Protein AF-A6BJT2-F1 (afdb_monomer)

Solvent-accessible surface area (backbone atoms only — not comparable to full-atom values): 5667 Å² total; per-residue (Å²): 131,84,59,72,67,57,59,52,55,53,55,56,58,65,67,43,42,22,32,43,31,40,40,41,34,40,33,62,33,74,81,40,50,62,62,48,50,52,59,51,55,78,48,42,92,31,48,79,45,75,48,79,46,77,41,69,96,75,62,30,37,40,37,38,36,36,33,48,37,37,60,68,58,53,52,50,52,51,53,57,49,44,65,38,69,51,32,47,61,50,77,48,72,50,92,57,73,45,62,71,88,120

Radius of gyration: 16.98 Å; Cα contacts (8 Å, |Δi|>4): 160; chains: 1; bounding box: 46×22×50 Å

Foldseek 3Di:
DPDPVVVVVVVVLVQWWKWKKKKKKKAQDPVCVVVLVVLCVVQVVFWPDKDWDCPVVNSMIIIMTTGIGRPVSVVVSQVVQCPDPRMHIDMDIDPDIHRPPD

Mean predicted aligned error: 7.54 Å

InterPro domains:
  IPR023860 [FeFe]-hydrogenase system regulator TM1266 [PF21699] (19-91)
  IPR023860 [FeFe]-hydrogenase system regulator TM1266 [TIGR03959] (19-94)
  IPR027271 Acetolactate synthase/Transcription factor NikR, C-terminal [G3DSA:3.30.70.1150] (14-96)
  IPR045865 ACT-like domain [SSF55021] (18-94)

pLDDT: mean 87.77, std 16.97, range [46.12, 98.5]

Sequence (102 aa):
MEDKADIKHEKVRKSMDTRVAVISIIVENPEAIETLNHLLHEAGQFIIGRMGIPYREKGINIISIAIDAPQDMISTLSGKIGRLNGVSTKTAYSNIITKAGE

Nearest PDB structures (foldseek):
  2nzc-assembly1_C  TM=9.689E-01  e=2.979E-08  Thermotoga maritima MSB8
  3pht-assembly1_A-2  TM=7.973E-01  e=5.356E-05  Helicobacter pylori
  2bj3-assembly1_D  TM=7.523E-01  e=8.293E-05  Pyrococcus horikoshii OT3
  6dzs-assembly1_A  TM=6.793E-01  e=7.855E-04  Mycolicibacterium hassiacum DSM 44199
  6u9d-assembly1_O  TM=6.539E-01  e=4.017E-02  Saccharomyces cerevisiae

Organism: NCBI:txid411462

Structure (mmCIF, N/CA/C/O backbone):
data_AF-A6BJT2-F1
#
_entry.id   AF-A6BJT2-F1
#
loop_
_atom_site.group_PDB
_atom_site.id
_atom_site.type_symbol
_atom_site.label_atom_id
_atom_site.label_alt_id
_atom_site.label_comp_id
_atom_site.label_asym_id
_atom_site.label_entity_id
_atom_site.label_seq_id
_atom_site.pdbx_PDB_ins_code
_atom_site.Cartn_x
_atom_site.Cartn_y
_atom_site.Cartn_z
_atom_site.occupancy
_atom_site.B_iso_or_equiv
_atom_site.auth_seq_id
_atom_site.auth_comp_id
_atom_site.auth_asym_id
_atom_site.auth_atom_id
_atom_site.pdbx_PDB_model_num
ATOM 1 N N . MET A 1 1 ? 33.907 4.492 -32.573 1.00 50.88 1 MET A N 1
ATOM 2 C CA . MET A 1 1 ? 33.386 5.598 -31.747 1.00 50.88 1 MET A CA 1
ATOM 3 C C . MET A 1 1 ? 31.926 5.250 -31.520 1.00 50.88 1 MET A C 1
ATOM 5 O O . MET A 1 1 ? 31.115 5.541 -32.382 1.00 50.88 1 MET A O 1
ATOM 9 N N . GLU A 1 2 ? 31.650 4.432 -30.499 1.00 46.41 2 GLU A N 1
ATOM 10 C CA . GLU A 1 2 ? 30.304 3.895 -30.241 1.00 46.41 2 GLU A CA 1
ATOM 11 C C . GLU A 1 2 ? 29.342 5.041 -29.928 1.00 46.41 2 GLU A C 1
ATOM 13 O O . GLU A 1 2 ? 29.670 5.963 -29.172 1.00 46.41 2 GLU A O 1
ATOM 18 N N . ASP A 1 3 ? 28.198 5.018 -30.602 1.00 53.19 3 ASP A N 1
ATOM 19 C CA . ASP A 1 3 ? 27.280 6.137 -30.693 1.00 53.19 3 ASP A CA 1
ATOM 20 C C . ASP A 1 3 ? 26.596 6.371 -29.336 1.00 53.19 3 ASP A C 1
ATOM 22 O O . ASP A 1 3 ? 25.957 5.489 -28.759 1.00 53.19 3 ASP A O 1
ATOM 26 N N . LYS A 1 4 ? 26.732 7.580 -28.779 1.00 55.56 4 LYS A N 1
ATOM 27 C CA . LYS A 1 4 ? 26.167 7.934 -27.459 1.00 55.56 4 LYS A CA 1
ATOM 28 C C . LYS A 1 4 ? 24.635 7.816 -27.425 1.00 55.56 4 LYS A C 1
ATOM 30 O O . LYS A 1 4 ? 24.053 7.791 -26.337 1.00 55.56 4 LYS A O 1
ATOM 35 N N . ALA A 1 5 ? 23.991 7.768 -28.592 1.00 56.72 5 ALA A N 1
ATOM 36 C CA . ALA A 1 5 ? 22.559 7.551 -28.743 1.00 56.72 5 ALA A CA 1
ATOM 37 C C . ALA A 1 5 ? 22.128 6.128 -28.339 1.00 56.72 5 ALA A C 1
ATOM 39 O O . ALA A 1 5 ? 21.096 5.986 -27.674 1.00 56.72 5 ALA A O 1
ATOM 40 N N . ASP A 1 6 ? 22.936 5.108 -28.639 1.00 55.47 6 ASP A N 1
ATOM 41 C CA . ASP A 1 6 ? 22.624 3.702 -28.342 1.00 55.47 6 ASP A CA 1
ATOM 42 C C . ASP A 1 6 ? 22.721 3.412 -26.841 1.00 55.47 6 ASP A C 1
ATOM 44 O O . ASP A 1 6 ? 21.823 2.812 -26.250 1.00 55.47 6 ASP A O 1
ATOM 48 N N . ILE A 1 7 ? 23.725 3.991 -26.175 1.00 58.41 7 ILE A N 1
ATOM 49 C CA . ILE A 1 7 ? 23.909 3.886 -24.719 1.00 58.41 7 ILE A CA 1
ATOM 50 C C . ILE A 1 7 ? 22.709 4.486 -23.969 1.00 58.41 7 ILE A C 1
ATOM 52 O O . ILE A 1 7 ? 22.310 3.992 -22.914 1.00 58.41 7 ILE A O 1
ATOM 56 N N . LYS A 1 8 ? 22.101 5.558 -24.494 1.00 54.69 8 LYS A N 1
ATOM 57 C CA . LYS A 1 8 ? 20.932 6.196 -23.871 1.00 54.69 8 LYS A CA 1
ATOM 58 C C . LYS A 1 8 ? 19.675 5.334 -24.030 1.00 54.69 8 LYS A C 1
ATOM 60 O O . LYS A 1 8 ? 18.923 5.208 -23.069 1.00 54.69 8 LYS A O 1
ATOM 65 N N . HIS A 1 9 ? 19.479 4.705 -25.188 1.00 51.16 9 HIS A N 1
ATOM 66 C CA . HIS A 1 9 ? 18.353 3.798 -25.435 1.00 51.16 9 HIS A CA 1
ATOM 67 C C . HIS A 1 9 ? 18.470 2.490 -24.642 1.00 51.16 9 HIS A C 1
ATOM 69 O O . HIS A 1 9 ? 17.474 2.005 -24.105 1.00 51.16 9 HIS A O 1
ATOM 75 N N . GLU A 1 10 ? 19.681 1.961 -24.475 1.00 49.78 10 GLU A N 1
ATOM 76 C CA . GLU A 1 10 ? 19.931 0.783 -23.643 1.00 49.78 10 GLU A CA 1
ATOM 77 C C . GLU A 1 10 ? 19.746 1.085 -22.147 1.00 49.78 10 GLU A C 1
ATOM 79 O O . GLU A 1 10 ? 19.150 0.297 -21.416 1.00 49.78 10 GLU A O 1
ATOM 84 N N . LYS A 1 11 ? 20.144 2.279 -21.688 1.00 48.59 11 LYS A N 1
ATOM 85 C CA . LYS A 1 11 ? 19.941 2.735 -20.301 1.00 48.59 11 LYS A CA 1
ATOM 86 C C . LYS A 1 11 ? 18.472 3.040 -19.969 1.00 48.59 11 LYS A C 1
ATOM 88 O O . LYS A 1 11 ? 18.082 2.883 -18.817 1.00 48.59 11 LYS A O 1
ATOM 93 N N . VAL A 1 12 ? 17.670 3.437 -20.962 1.00 49.41 12 VAL A N 1
ATOM 94 C CA . VAL A 1 12 ? 16.207 3.603 -20.844 1.00 49.41 12 VAL A CA 1
ATOM 95 C C . VAL A 1 12 ? 15.486 2.248 -20.874 1.00 49.41 12 VAL A C 1
ATOM 97 O O . VAL A 1 12 ? 14.537 2.054 -20.133 1.00 49.41 12 VAL A O 1
ATOM 100 N N . ARG A 1 13 ? 15.960 1.249 -21.629 1.00 46.84 13 ARG A N 1
ATOM 101 C CA . ARG A 1 13 ? 15.440 -0.131 -21.512 1.00 46.84 13 ARG A CA 1
ATOM 102 C C . ARG A 1 13 ? 15.790 -0.782 -20.173 1.00 46.84 13 ARG A C 1
ATOM 104 O O . ARG A 1 13 ? 14.955 -1.459 -19.585 1.00 46.84 13 ARG A O 1
ATOM 111 N N . LYS A 1 14 ? 16.978 -0.492 -19.638 1.00 47.81 14 LYS A N 1
ATOM 112 C CA . LYS A 1 14 ? 17.403 -0.890 -18.286 1.00 47.81 14 LYS A CA 1
ATOM 113 C C . LYS A 1 14 ? 16.582 -0.225 -17.167 1.00 47.81 14 LYS A C 1
ATOM 115 O O . LYS A 1 14 ? 16.723 -0.604 -16.011 1.00 47.81 14 LYS A O 1
ATOM 120 N N . SER A 1 15 ? 15.736 0.764 -17.482 1.00 54.19 15 SER A N 1
ATOM 121 C CA . SER A 1 15 ? 14.867 1.438 -16.507 1.00 54.19 15 SER A CA 1
ATOM 122 C C . SER A 1 15 ? 13.513 0.754 -16.297 1.00 54.19 15 SER A C 1
ATOM 124 O O . SER A 1 15 ? 12.659 1.332 -15.632 1.00 54.19 15 SER A O 1
ATOM 126 N N . MET A 1 16 ? 13.290 -0.438 -16.859 1.00 68.00 16 MET A N 1
ATOM 127 C CA . MET A 1 16 ? 12.052 -1.204 -16.660 1.00 68.00 16 MET A CA 1
ATOM 128 C C . MET A 1 16 ? 12.255 -2.497 -15.862 1.00 68.00 16 MET A C 1
ATOM 130 O O . MET A 1 16 ? 11.335 -3.307 -15.799 1.00 68.00 16 MET A O 1
ATOM 134 N N . ASP A 1 17 ? 13.420 -2.699 -15.238 1.00 86.06 17 ASP A N 1
ATOM 135 C CA . ASP A 1 17 ? 13.606 -3.824 -14.319 1.00 86.06 17 ASP A CA 1
ATOM 136 C C . ASP A 1 17 ? 12.558 -3.739 -13.200 1.00 86.06 17 ASP A C 1
ATOM 138 O O . ASP A 1 17 ? 12.433 -2.733 -12.491 1.00 86.06 17 ASP A O 1
ATOM 142 N N . THR A 1 18 ? 11.779 -4.804 -13.074 1.00 93.06 18 THR A N 1
ATOM 143 C CA . THR A 1 18 ? 10.706 -4.924 -12.095 1.00 93.06 18 THR A CA 1
ATOM 144 C C . THR A 1 18 ? 11.171 -5.765 -10.917 1.00 93.06 18 THR A C 1
ATOM 146 O O . THR A 1 18 ? 12.133 -6.541 -10.993 1.00 93.06 18 THR A O 1
ATOM 149 N N . ARG A 1 19 ? 10.534 -5.550 -9.769 1.00 94.88 19 ARG A N 1
ATOM 150 C CA . ARG A 1 19 ? 10.788 -6.320 -8.559 1.00 94.88 19 ARG A CA 1
ATOM 151 C C . ARG A 1 19 ? 9.473 -6.725 -7.937 1.00 94.88 19 ARG A C 1
ATOM 153 O O . ARG A 1 19 ? 8.598 -5.891 -7.714 1.00 94.88 19 ARG A O 1
ATOM 160 N N . VAL A 1 20 ? 9.419 -7.980 -7.515 1.00 95.94 20 VAL A N 1
ATOM 161 C CA . VAL A 1 20 ? 8.343 -8.456 -6.654 1.00 95.94 20 VAL A CA 1
ATOM 162 C C . VAL A 1 20 ? 8.538 -7.884 -5.251 1.00 95.94 20 VAL A C 1
ATOM 164 O O . VAL A 1 20 ? 9.627 -7.968 -4.677 1.00 95.94 20 VAL A O 1
ATOM 167 N N . ALA A 1 21 ? 7.483 -7.326 -4.672 1.00 97.31 21 ALA A N 1
ATOM 168 C CA . ALA A 1 21 ? 7.468 -6.848 -3.299 1.00 97.31 21 ALA A CA 1
ATOM 169 C C . ALA A 1 21 ? 6.146 -7.175 -2.601 1.00 97.31 21 ALA A C 1
ATOM 171 O O . ALA A 1 21 ? 5.114 -7.396 -3.234 1.00 97.31 21 ALA A O 1
ATOM 172 N N . VAL A 1 22 ? 6.183 -7.163 -1.270 1.00 98.12 22 VAL A N 1
ATOM 173 C CA . VAL A 1 22 ? 4.993 -7.192 -0.421 1.00 98.12 22 VAL A CA 1
ATOM 174 C C . VAL A 1 22 ? 4.905 -5.879 0.342 1.00 98.12 22 VAL A C 1
ATOM 176 O O . VAL A 1 22 ? 5.806 -5.543 1.112 1.00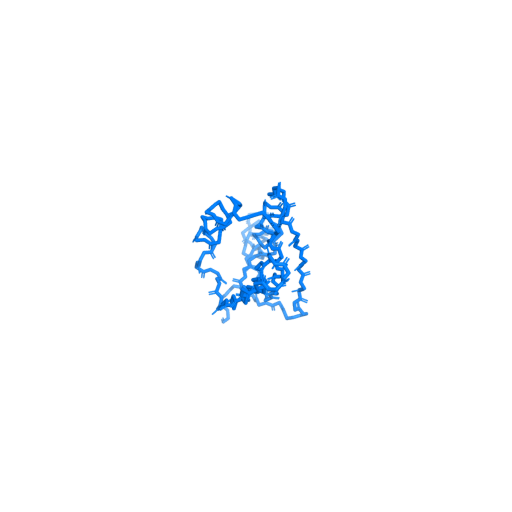 98.12 22 VAL A O 1
ATOM 179 N N . ILE A 1 23 ? 3.810 -5.148 0.153 1.00 98.31 23 ILE A N 1
ATOM 180 C CA . ILE A 1 23 ? 3.477 -3.955 0.931 1.00 98.31 23 ILE A CA 1
ATOM 181 C C . ILE A 1 23 ? 2.497 -4.379 2.023 1.00 98.31 23 ILE A C 1
ATOM 183 O O . ILE A 1 23 ? 1.376 -4.801 1.744 1.00 98.31 23 ILE A O 1
ATOM 187 N N . SER A 1 24 ? 2.934 -4.281 3.272 1.00 98.31 24 SER A N 1
ATOM 188 C CA . SER A 1 24 ? 2.103 -4.479 4.459 1.00 98.31 24 SER A CA 1
ATOM 189 C C . SER A 1 24 ? 1.559 -3.133 4.908 1.00 98.31 24 SER A C 1
ATOM 191 O O . SER A 1 24 ? 2.333 -2.191 5.065 1.00 98.31 24 SER A O 1
ATOM 193 N N . ILE A 1 25 ? 0.248 -3.044 5.108 1.00 98.50 25 ILE A N 1
ATOM 194 C CA . ILE A 1 25 ? -0.476 -1.812 5.420 1.00 98.50 25 ILE A CA 1
ATOM 195 C C . ILE A 1 25 ? -1.360 -2.083 6.637 1.00 98.50 25 ILE A C 1
ATOM 197 O O . ILE A 1 25 ? -2.117 -3.054 6.650 1.00 98.50 25 ILE A O 1
ATOM 201 N N . ILE A 1 26 ? -1.282 -1.226 7.650 1.00 98.19 26 ILE A N 1
ATOM 202 C CA . ILE A 1 26 ? -2.198 -1.236 8.795 1.00 98.19 26 ILE A CA 1
ATOM 203 C C . ILE A 1 26 ? -2.955 0.085 8.788 1.00 98.19 26 ILE A C 1
ATOM 205 O O . ILE A 1 26 ? -2.342 1.149 8.741 1.00 98.19 26 ILE A O 1
ATOM 209 N N . VAL A 1 27 ? -4.281 0.001 8.825 1.00 98.19 27 VAL A N 1
ATOM 210 C CA . VAL A 1 27 ? -5.196 1.142 8.807 1.00 98.19 27 VAL A CA 1
ATOM 211 C C . VAL A 1 27 ? -5.905 1.229 10.152 1.00 98.19 27 VAL A C 1
ATOM 213 O O . VAL A 1 27 ? -6.699 0.352 10.492 1.00 98.19 27 VAL A O 1
ATOM 216 N N . GLU A 1 28 ? -5.616 2.292 10.890 1.00 97.94 28 GLU A N 1
ATOM 217 C CA . GLU A 1 28 ? -6.220 2.653 12.177 1.00 97.94 28 GLU A CA 1
ATOM 218 C C . GLU A 1 28 ? -7.327 3.700 12.004 1.00 97.94 28 GLU A C 1
ATOM 220 O O . GLU A 1 28 ? -8.269 3.732 12.789 1.00 97.94 28 GLU A O 1
ATOM 225 N N . ASN A 1 29 ? -7.246 4.528 10.955 1.00 95.81 29 ASN A N 1
ATOM 226 C CA . ASN A 1 29 ? -8.281 5.497 10.601 1.00 95.81 29 ASN A CA 1
ATOM 227 C C . ASN A 1 29 ? -9.143 4.993 9.422 1.00 95.81 29 ASN A C 1
ATOM 229 O O . ASN A 1 29 ? -8.658 4.977 8.286 1.00 95.81 29 ASN A O 1
ATOM 233 N N . PRO A 1 30 ? -10.423 4.632 9.636 1.00 90.50 30 PRO A N 1
ATOM 234 C CA . PRO A 1 30 ? -11.316 4.177 8.570 1.00 90.50 30 PRO A CA 1
ATOM 235 C C . PRO A 1 30 ? -11.528 5.194 7.442 1.00 90.50 30 PRO A C 1
ATOM 237 O O . PRO A 1 30 ? -11.750 4.788 6.304 1.00 90.50 30 PRO A O 1
ATOM 240 N N . GLU A 1 31 ? -11.416 6.497 7.715 1.00 95.06 31 GLU A N 1
ATOM 241 C CA . GLU A 1 31 ? -11.562 7.546 6.692 1.00 95.06 31 GLU A CA 1
ATOM 242 C C . GLU A 1 31 ? -10.456 7.478 5.627 1.00 95.06 31 GLU A C 1
ATOM 244 O O . GLU A 1 31 ? -10.645 7.905 4.491 1.00 95.06 31 GLU A O 1
ATOM 249 N N . ALA A 1 32 ? -9.305 6.882 5.955 1.00 96.12 32 ALA A N 1
ATOM 250 C CA . ALA A 1 32 ? -8.217 6.696 5.002 1.00 96.12 32 ALA A CA 1
ATOM 251 C C . ALA A 1 32 ? -8.497 5.589 3.967 1.00 96.12 32 ALA A C 1
ATOM 253 O O . ALA A 1 32 ? -7.774 5.504 2.973 1.00 96.12 32 ALA A O 1
ATOM 254 N N . ILE A 1 33 ? -9.513 4.738 4.175 1.00 93.12 33 ILE A N 1
ATOM 255 C CA . ILE A 1 33 ? -9.777 3.556 3.335 1.00 93.12 33 ILE A CA 1
ATOM 256 C C . ILE A 1 33 ? -10.125 3.941 1.896 1.00 93.12 33 ILE A C 1
ATOM 258 O O . ILE A 1 33 ? -9.653 3.287 0.966 1.00 93.12 33 ILE A O 1
ATOM 262 N N . GLU A 1 34 ? -10.931 4.982 1.692 1.00 95.44 34 GLU A N 1
ATOM 263 C CA . GLU A 1 34 ? -11.331 5.417 0.349 1.00 95.44 34 GLU A CA 1
ATOM 264 C C . GLU A 1 34 ? -10.112 5.882 -0.458 1.00 95.44 34 GLU A C 1
ATOM 266 O O . GLU A 1 34 ? -9.809 5.326 -1.515 1.00 95.44 34 GLU A O 1
ATOM 271 N N . THR A 1 35 ? -9.334 6.812 0.100 1.00 97.12 35 THR A N 1
ATOM 272 C CA . THR A 1 35 ? -8.095 7.314 -0.512 1.00 97.12 35 THR A CA 1
ATOM 273 C C . THR A 1 35 ? -7.070 6.200 -0.730 1.00 97.12 35 THR A C 1
ATOM 275 O O . THR A 1 35 ? -6.439 6.133 -1.784 1.00 97.12 35 THR A O 1
ATOM 278 N N . LEU A 1 36 ? -6.919 5.288 0.235 1.00 97.31 36 LEU A N 1
ATOM 279 C CA . LEU A 1 36 ? -6.059 4.114 0.097 1.00 97.31 36 LEU A CA 1
ATOM 280 C C . LEU A 1 36 ? -6.482 3.250 -1.097 1.00 97.31 36 LEU A C 1
ATOM 282 O O . LEU A 1 36 ? -5.640 2.866 -1.908 1.00 97.31 36 LEU A O 1
ATOM 286 N N . ASN A 1 37 ? -7.775 2.953 -1.225 1.00 95.62 37 ASN A N 1
ATOM 287 C CA . ASN A 1 37 ? -8.289 2.141 -2.323 1.00 95.62 37 ASN A CA 1
ATOM 288 C C . ASN A 1 37 ? -8.082 2.816 -3.681 1.00 95.62 37 ASN A C 1
ATOM 290 O O . ASN A 1 37 ? -7.739 2.119 -4.635 1.00 95.62 37 ASN A O 1
ATOM 294 N N . HIS A 1 38 ? -8.215 4.141 -3.768 1.00 97.81 38 HIS A N 1
ATOM 295 C CA . HIS A 1 38 ? -7.884 4.886 -4.984 1.00 97.81 38 HIS A CA 1
ATOM 296 C C . HIS A 1 38 ? -6.408 4.734 -5.373 1.00 97.81 38 HIS A C 1
ATOM 298 O O . HIS A 1 38 ? -6.118 4.354 -6.506 1.00 97.81 38 HIS A O 1
ATOM 304 N N . LEU A 1 39 ? -5.478 4.922 -4.429 1.00 97.44 39 LEU A N 1
ATOM 305 C CA . LEU A 1 39 ? -4.040 4.741 -4.680 1.00 97.44 39 LEU A CA 1
ATOM 306 C C . LEU A 1 39 ? -3.698 3.313 -5.130 1.00 97.44 39 LEU A C 1
ATOM 308 O O . LEU A 1 39 ? -2.884 3.114 -6.031 1.00 97.44 39 LEU A O 1
ATOM 312 N N . LEU A 1 40 ? -4.320 2.307 -4.510 1.00 96.69 40 LEU A N 1
ATOM 313 C CA . LEU A 1 40 ? -4.133 0.908 -4.895 1.00 96.69 40 LEU A CA 1
ATOM 314 C C . LEU A 1 40 ? -4.734 0.606 -6.273 1.00 96.69 40 LEU A C 1
ATOM 316 O O . LEU A 1 40 ? -4.164 -0.186 -7.019 1.00 96.69 40 LEU A O 1
ATOM 320 N N . HIS A 1 41 ? -5.862 1.228 -6.619 1.00 96.19 41 HIS A N 1
ATOM 321 C CA . HIS A 1 41 ? -6.497 1.067 -7.923 1.00 96.19 41 HIS A CA 1
ATOM 322 C C . HIS A 1 41 ? -5.636 1.646 -9.055 1.00 96.19 41 HIS A C 1
ATOM 324 O O . HIS A 1 41 ? -5.472 0.985 -10.078 1.00 96.19 41 HIS A O 1
ATOM 330 N N . GLU A 1 42 ? -5.009 2.811 -8.853 1.00 94.50 42 GLU A N 1
ATOM 331 C CA . GLU A 1 42 ? -4.054 3.405 -9.809 1.00 94.50 42 GLU A CA 1
ATOM 332 C C . GLU A 1 42 ? -2.872 2.469 -10.114 1.00 94.50 42 GLU A C 1
ATOM 334 O O . GLU A 1 42 ? -2.402 2.386 -11.250 1.00 94.50 42 GLU A O 1
ATOM 339 N N . ALA A 1 43 ? -2.411 1.724 -9.107 1.00 94.31 43 ALA A N 1
ATOM 340 C CA . ALA A 1 43 ? -1.352 0.728 -9.243 1.00 94.31 43 ALA A CA 1
ATOM 341 C C . ALA A 1 43 ? -1.866 -0.674 -9.622 1.00 94.31 43 ALA A C 1
ATOM 343 O O . ALA A 1 43 ? -1.078 -1.617 -9.671 1.00 94.31 43 ALA A O 1
ATOM 344 N N . GLY A 1 44 ? -3.166 -0.832 -9.895 1.00 95.50 44 GLY A N 1
ATOM 345 C CA . GLY A 1 44 ? -3.832 -2.132 -10.005 1.00 95.50 44 GLY A CA 1
ATOM 346 C C . GLY A 1 44 ? -3.229 -3.068 -11.051 1.00 95.50 44 GLY A C 1
ATOM 347 O O . GLY A 1 44 ? -3.176 -4.270 -10.821 1.00 95.50 44 GLY A O 1
ATOM 348 N N . GLN A 1 45 ? -2.701 -2.523 -12.152 1.00 95.56 45 GLN A N 1
ATOM 349 C CA . GLN A 1 45 ? -2.046 -3.302 -13.212 1.00 95.56 45 GLN A CA 1
ATOM 350 C C . GLN A 1 45 ? -0.784 -4.052 -12.748 1.00 95.56 45 GLN A C 1
ATOM 352 O O . GLN A 1 45 ? -0.386 -5.024 -13.379 1.00 95.56 45 GLN A O 1
ATOM 357 N N . PHE A 1 46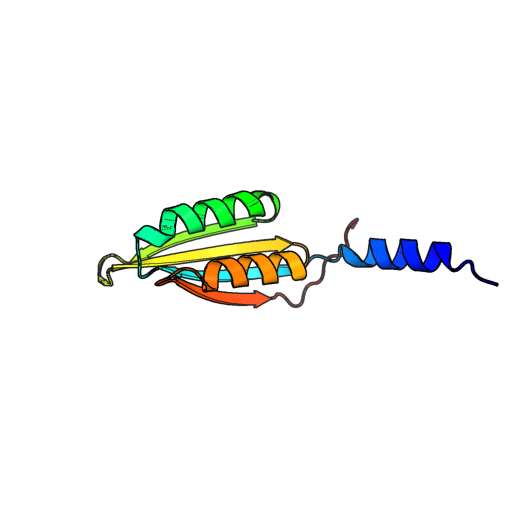 ? -0.163 -3.607 -11.655 1.00 96.00 46 PHE A N 1
ATOM 358 C CA . PHE A 1 46 ? 1.049 -4.200 -11.092 1.00 96.00 46 PHE A CA 1
ATOM 359 C C . PHE A 1 46 ? 0.761 -5.146 -9.918 1.00 96.00 46 PHE A C 1
ATOM 361 O O . PHE A 1 46 ? 1.654 -5.840 -9.434 1.00 96.00 46 PHE A O 1
ATOM 368 N N . ILE A 1 47 ? -0.470 -5.149 -9.398 1.00 97.06 47 ILE A N 1
ATOM 369 C CA . ILE A 1 47 ? -0.832 -5.931 -8.215 1.00 97.06 47 ILE A CA 1
ATOM 370 C C . ILE A 1 47 ? -1.082 -7.381 -8.634 1.00 97.06 47 ILE A C 1
ATOM 372 O O . ILE A 1 47 ? -2.060 -7.684 -9.312 1.00 97.06 47 ILE A O 1
ATOM 376 N N . ILE A 1 48 ? -0.226 -8.286 -8.159 1.00 97.00 48 ILE A N 1
ATOM 377 C CA . ILE A 1 48 ? -0.368 -9.737 -8.349 1.00 97.00 48 ILE A CA 1
ATOM 378 C C . ILE A 1 48 ? -1.520 -10.271 -7.490 1.00 97.00 48 ILE A C 1
ATOM 380 O O . ILE A 1 48 ? -2.268 -11.158 -7.893 1.00 97.00 48 ILE A O 1
ATOM 384 N N . GLY A 1 49 ? -1.666 -9.735 -6.279 1.00 97.38 49 GLY A N 1
ATOM 385 C CA . GLY A 1 49 ? -2.702 -10.160 -5.352 1.00 97.38 49 GLY A CA 1
ATOM 386 C C . GLY A 1 49 ? -2.786 -9.270 -4.124 1.00 97.38 49 GLY A C 1
ATOM 387 O O . GLY A 1 49 ? -1.854 -8.537 -3.790 1.00 97.38 49 GLY A O 1
ATOM 388 N N . ARG A 1 50 ? -3.922 -9.342 -3.430 1.00 97.00 50 ARG A N 1
ATOM 389 C CA . ARG A 1 50 ? -4.128 -8.638 -2.165 1.00 97.00 50 ARG A CA 1
ATOM 390 C C . ARG A 1 50 ? -4.926 -9.466 -1.174 1.00 97.00 50 ARG A C 1
ATOM 392 O O . ARG A 1 50 ? -5.864 -10.161 -1.553 1.00 97.00 50 ARG A O 1
ATOM 399 N N . MET A 1 51 ? -4.588 -9.323 0.099 1.00 97.31 51 MET A N 1
ATOM 400 C CA . MET A 1 51 ? -5.320 -9.897 1.222 1.00 97.31 51 MET A CA 1
ATOM 401 C C . MET A 1 51 ? -5.740 -8.773 2.167 1.00 97.31 51 MET A C 1
ATOM 403 O O . MET A 1 51 ? -4.922 -7.928 2.520 1.00 97.31 51 MET A O 1
ATOM 407 N N . GLY A 1 52 ? -7.009 -8.771 2.577 1.00 96.50 52 GLY A N 1
ATOM 408 C CA . GLY A 1 52 ? -7.545 -7.858 3.583 1.00 96.50 52 GLY A CA 1
ATOM 409 C C . GLY A 1 52 ? -8.045 -8.636 4.794 1.00 96.50 52 GLY A C 1
ATOM 410 O O . GLY A 1 52 ? -8.790 -9.602 4.641 1.00 96.50 52 GLY A O 1
ATOM 411 N N . ILE A 1 53 ? -7.641 -8.217 5.989 1.00 96.81 53 ILE A 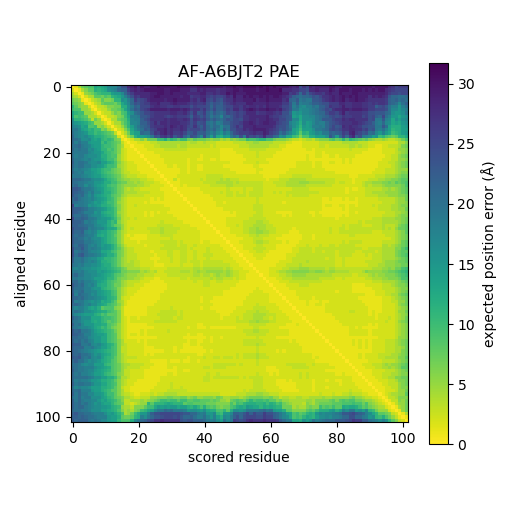N 1
ATOM 412 C CA . ILE A 1 53 ? -8.025 -8.828 7.260 1.00 96.81 53 ILE A CA 1
ATOM 4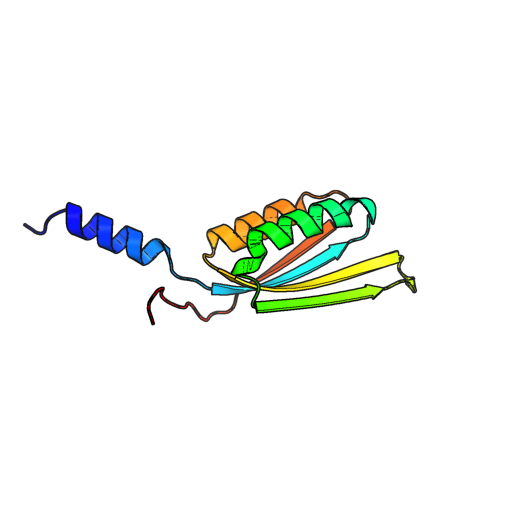13 C C . ILE A 1 53 ? -8.584 -7.723 8.167 1.00 96.81 53 ILE A C 1
ATOM 415 O O . ILE A 1 53 ? -7.812 -6.943 8.734 1.00 96.81 53 ILE A O 1
ATOM 419 N N . PRO A 1 54 ? -9.916 -7.621 8.315 1.00 95.69 54 PRO A N 1
ATOM 420 C CA . PRO A 1 54 ? -10.520 -6.705 9.272 1.00 95.69 54 PRO A CA 1
ATOM 421 C C . PRO A 1 54 ? -10.333 -7.249 10.692 1.00 95.69 54 PRO A C 1
ATOM 423 O O . PRO A 1 54 ? -10.973 -8.229 11.080 1.00 95.69 54 PRO A O 1
ATOM 426 N N . TYR A 1 55 ? -9.488 -6.602 11.493 1.00 96.62 55 TYR A N 1
ATOM 427 C CA . TYR A 1 55 ? -9.251 -6.985 12.883 1.00 96.62 55 TYR A CA 1
ATOM 428 C C . TYR A 1 55 ? -10.134 -6.152 13.817 1.00 96.62 55 TYR A C 1
ATOM 430 O O . TYR A 1 55 ? -9.687 -5.241 14.517 1.00 96.62 55 TYR A O 1
ATOM 438 N N . ARG A 1 56 ? -11.431 -6.483 13.803 1.00 94.75 56 ARG A N 1
ATOM 439 C CA . ARG A 1 56 ? -12.494 -5.726 14.487 1.00 94.75 56 ARG A CA 1
ATOM 440 C C . ARG A 1 56 ? -12.237 -5.522 15.979 1.00 94.75 56 ARG A C 1
ATOM 442 O O . ARG A 1 56 ? -12.484 -4.435 16.480 1.00 94.75 56 ARG A O 1
ATOM 449 N N . GLU A 1 57 ? -11.685 -6.523 16.662 1.00 97.00 57 GLU A N 1
ATOM 450 C CA . GLU A 1 57 ? -11.359 -6.456 18.097 1.00 97.00 57 GLU A CA 1
ATOM 451 C C . GLU A 1 57 ? -10.358 -5.346 18.447 1.00 97.00 57 GLU A C 1
ATOM 453 O O . GLU A 1 57 ? -10.316 -4.882 19.585 1.00 97.00 57 GLU A O 1
ATOM 458 N N . LYS A 1 58 ? -9.541 -4.921 17.477 1.00 95.62 58 LYS A N 1
ATOM 459 C CA . LYS A 1 58 ? -8.573 -3.829 17.623 1.00 95.62 58 LYS A CA 1
ATOM 460 C C . LYS A 1 58 ? -8.971 -2.569 16.861 1.00 95.62 58 LYS A C 1
ATOM 462 O O . LYS A 1 58 ? -8.241 -1.590 16.921 1.00 95.62 58 LYS A O 1
ATOM 467 N N . GLY A 1 59 ? -10.103 -2.585 16.157 1.00 94.38 59 GLY A N 1
ATOM 468 C CA . GLY A 1 59 ? -10.557 -1.455 15.348 1.00 94.38 59 GLY A CA 1
ATOM 469 C C . GLY A 1 59 ? -9.652 -1.132 14.154 1.00 94.38 59 GLY A C 1
ATOM 470 O O . GLY A 1 59 ? -9.710 -0.016 13.655 1.00 94.38 59 GLY A O 1
ATOM 471 N N . ILE A 1 60 ? -8.830 -2.082 13.691 1.00 97.19 60 ILE A N 1
ATOM 472 C CA . ILE A 1 60 ? -7.886 -1.870 12.582 1.00 97.19 60 ILE A CA 1
ATOM 473 C C . ILE A 1 60 ? -8.195 -2.771 11.387 1.00 97.19 60 ILE A C 1
ATOM 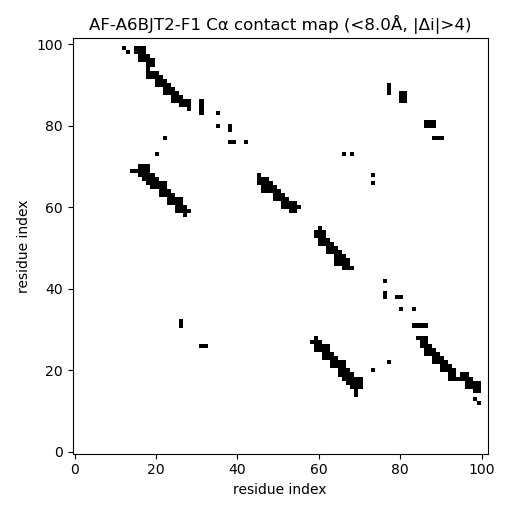475 O O . ILE A 1 60 ? -8.812 -3.831 11.520 1.00 97.19 60 ILE A O 1
ATOM 479 N N . ASN A 1 61 ? -7.695 -2.386 10.216 1.00 97.00 61 ASN A N 1
ATOM 480 C CA . ASN A 1 61 ? -7.675 -3.233 9.027 1.00 97.00 61 ASN A CA 1
ATOM 481 C C . ASN A 1 61 ? -6.233 -3.497 8.606 1.00 97.00 61 ASN A C 1
ATOM 483 O O . ASN A 1 61 ? -5.437 -2.569 8.487 1.00 97.00 61 ASN A O 1
ATOM 487 N N . ILE A 1 62 ? -5.905 -4.761 8.361 1.00 97.50 62 ILE A N 1
ATOM 488 C CA . ILE A 1 62 ? -4.598 -5.167 7.848 1.00 97.50 62 ILE A CA 1
ATOM 489 C C . ILE A 1 62 ? -4.768 -5.492 6.371 1.00 97.50 62 ILE A C 1
ATOM 491 O O . ILE A 1 62 ? -5.629 -6.290 6.003 1.00 97.50 62 ILE A O 1
ATOM 495 N N . ILE A 1 63 ? -3.958 -4.877 5.520 1.00 97.75 63 ILE A N 1
ATOM 496 C CA . ILE A 1 63 ? -3.973 -5.094 4.078 1.00 97.75 63 ILE A CA 1
ATOM 497 C C . ILE A 1 63 ? -2.561 -5.485 3.650 1.00 97.75 63 ILE A C 1
ATOM 499 O O . ILE A 1 63 ? -1.585 -4.825 3.992 1.00 97.75 63 ILE A O 1
ATOM 503 N N . SER A 1 64 ? -2.449 -6.574 2.901 1.00 97.94 64 SER A N 1
ATOM 504 C CA . SER A 1 64 ? -1.201 -7.024 2.295 1.00 97.94 64 SER A CA 1
ATOM 505 C C . SER A 1 64 ? -1.351 -7.011 0.783 1.00 97.94 64 SER A C 1
ATOM 507 O O . SER A 1 64 ? -2.327 -7.550 0.261 1.00 97.94 64 SER A O 1
ATOM 509 N N . ILE A 1 65 ? -0.404 -6.381 0.093 1.00 98.31 65 ILE A N 1
ATOM 510 C CA . ILE A 1 65 ? -0.373 -6.261 -1.365 1.00 98.31 65 ILE A CA 1
ATOM 511 C C . ILE A 1 65 ? 0.889 -6.945 -1.876 1.00 98.31 65 ILE A C 1
ATOM 513 O O . ILE A 1 65 ? 1.988 -6.516 -1.533 1.00 98.31 65 ILE A O 1
ATOM 517 N N . ALA A 1 66 ? 0.735 -7.970 -2.709 1.00 98.06 66 ALA A N 1
ATOM 518 C CA . ALA A 1 66 ? 1.816 -8.496 -3.533 1.00 98.06 66 ALA A CA 1
ATOM 519 C C . ALA A 1 66 ? 1.822 -7.735 -4.864 1.00 98.06 66 ALA A C 1
ATOM 521 O O . ALA A 1 66 ? 0.797 -7.667 -5.545 1.00 98.06 66 ALA A O 1
ATOM 522 N N . ILE A 1 67 ? 2.959 -7.144 -5.218 1.00 97.25 67 ILE A N 1
ATOM 523 C CA . ILE A 1 67 ? 3.109 -6.265 -6.382 1.00 97.25 67 ILE A CA 1
ATOM 524 C C . ILE A 1 67 ? 4.362 -6.645 -7.167 1.00 97.25 67 ILE A C 1
ATOM 526 O O . ILE A 1 67 ? 5.378 -6.979 -6.559 1.00 97.25 67 ILE A O 1
ATOM 530 N N . ASP A 1 68 ? 4.287 -6.575 -8.493 1.00 95.69 68 ASP A N 1
ATOM 531 C CA . ASP A 1 68 ? 5.436 -6.646 -9.394 1.00 95.69 68 ASP A CA 1
ATOM 532 C C . ASP A 1 68 ? 5.462 -5.398 -10.277 1.00 95.69 68 ASP A C 1
ATOM 534 O O . ASP A 1 68 ? 4.574 -5.168 -11.097 1.00 95.69 68 ASP A O 1
ATOM 538 N N . ALA A 1 69 ? 6.436 -4.531 -10.025 1.00 94.81 69 ALA A N 1
ATOM 539 C CA . ALA A 1 69 ? 6.533 -3.218 -10.647 1.00 94.81 69 ALA A CA 1
ATOM 540 C C . ALA A 1 69 ? 7.975 -2.703 -10.641 1.00 94.81 69 ALA A C 1
ATOM 542 O O . ALA A 1 69 ? 8.813 -3.191 -9.873 1.00 94.81 69 ALA A O 1
ATOM 543 N N . PRO A 1 70 ? 8.264 -1.655 -11.432 1.00 94.56 70 PRO A N 1
ATOM 544 C CA . PRO A 1 70 ? 9.467 -0.856 -11.256 1.00 94.56 70 PRO A CA 1
ATOM 545 C C . PRO A 1 70 ? 9.624 -0.385 -9.800 1.00 94.56 70 PRO A C 1
ATOM 547 O O . PRO A 1 70 ? 8.660 -0.002 -9.130 1.00 94.56 70 PRO A O 1
ATOM 550 N N . GLN A 1 71 ? 10.849 -0.432 -9.275 1.00 93.31 71 GLN A N 1
ATOM 551 C CA . GLN A 1 71 ? 11.104 -0.158 -7.854 1.00 93.31 71 GLN A CA 1
ATOM 552 C C . GLN A 1 71 ? 10.682 1.261 -7.427 1.00 93.31 71 GLN A C 1
ATOM 554 O O . GLN A 1 71 ? 10.228 1.469 -6.300 1.00 93.31 71 GLN A O 1
ATOM 559 N N . ASP A 1 72 ? 10.832 2.242 -8.310 1.00 93.31 72 ASP A N 1
ATOM 560 C CA . ASP A 1 72 ? 10.406 3.627 -8.106 1.00 93.31 72 ASP A CA 1
ATOM 561 C C . ASP A 1 72 ? 8.880 3.752 -7.970 1.00 93.31 72 ASP A C 1
ATOM 563 O O . ASP A 1 72 ? 8.403 4.485 -7.099 1.00 93.31 72 ASP A O 1
ATOM 567 N N . MET A 1 73 ? 8.118 2.977 -8.744 1.0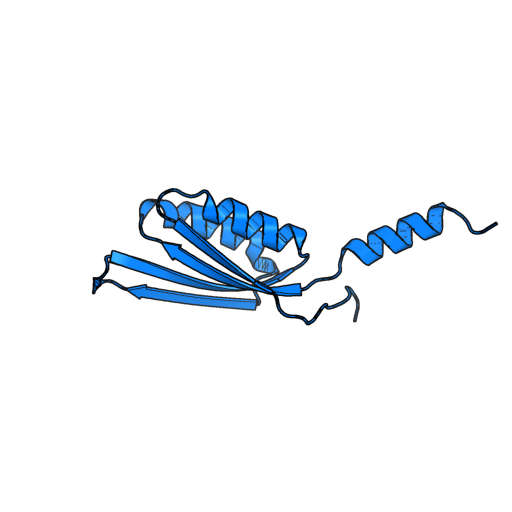0 94.75 73 MET A N 1
ATOM 568 C CA . MET A 1 73 ? 6.661 2.878 -8.631 1.00 94.75 73 MET A CA 1
ATOM 569 C C . MET A 1 73 ? 6.245 2.292 -7.276 1.00 94.75 73 MET A C 1
ATOM 571 O O . MET A 1 73 ? 5.397 2.870 -6.592 1.00 94.75 73 MET A O 1
ATOM 575 N N . ILE A 1 74 ? 6.887 1.203 -6.832 1.00 96.25 74 ILE A N 1
ATOM 576 C CA . ILE A 1 74 ? 6.619 0.576 -5.520 1.00 96.25 74 ILE A CA 1
ATOM 577 C C . ILE A 1 74 ? 6.944 1.547 -4.374 1.00 96.25 74 ILE A C 1
ATOM 579 O O . ILE A 1 74 ? 6.155 1.719 -3.436 1.00 96.25 74 ILE A O 1
ATOM 583 N N . SER A 1 75 ? 8.098 2.215 -4.451 1.00 95.62 75 SER A N 1
ATOM 584 C CA . SER A 1 75 ? 8.537 3.211 -3.468 1.00 95.62 75 SER A CA 1
ATOM 585 C C . SER A 1 75 ? 7.571 4.397 -3.398 1.00 95.62 75 SER A C 1
ATOM 587 O O . SER A 1 75 ? 7.144 4.804 -2.316 1.00 95.62 75 SER A O 1
ATOM 589 N N . THR A 1 76 ? 7.139 4.902 -4.554 1.00 96.81 76 THR A N 1
ATOM 590 C CA . THR A 1 76 ? 6.176 6.004 -4.640 1.00 96.81 76 THR A CA 1
ATOM 591 C C . THR A 1 76 ? 4.822 5.614 -4.054 1.00 96.81 76 THR A C 1
ATOM 593 O O . THR A 1 76 ? 4.267 6.372 -3.259 1.00 96.81 76 THR A O 1
ATOM 596 N N . LEU A 1 77 ? 4.296 4.433 -4.395 1.00 97.12 77 LEU A N 1
ATOM 597 C CA . LEU A 1 77 ? 3.020 3.940 -3.873 1.00 97.12 77 LEU A CA 1
ATOM 598 C C . LEU A 1 77 ? 3.063 3.785 -2.348 1.00 97.12 77 LEU A C 1
ATOM 600 O O . LEU A 1 77 ? 2.231 4.357 -1.645 1.00 97.12 77 LEU A O 1
ATOM 604 N N . SER A 1 78 ? 4.059 3.064 -1.828 1.00 96.81 78 SER A N 1
ATOM 605 C CA . SER A 1 78 ? 4.211 2.856 -0.381 1.00 96.81 78 SER A CA 1
ATOM 606 C C . SER A 1 78 ? 4.415 4.168 0.384 1.00 96.81 78 SER A C 1
ATOM 608 O O . SER A 1 78 ? 3.822 4.348 1.450 1.00 96.81 78 SER A O 1
ATOM 610 N N . GLY A 1 79 ? 5.164 5.116 -0.190 1.00 97.31 79 GLY A N 1
ATOM 611 C CA . GLY A 1 79 ? 5.352 6.457 0.357 1.00 97.31 79 GLY A CA 1
ATOM 612 C C . GLY A 1 79 ? 4.075 7.303 0.370 1.00 97.31 79 GLY A C 1
ATOM 613 O O . GLY A 1 79 ? 3.814 7.977 1.363 1.00 97.31 79 GLY A O 1
ATOM 614 N N . LYS A 1 80 ? 3.254 7.261 -0.690 1.00 97.44 80 LYS A N 1
ATOM 615 C CA . LYS A 1 80 ? 1.939 7.930 -0.719 1.00 97.44 80 LYS A CA 1
ATOM 616 C C . LYS A 1 80 ? 1.002 7.352 0.343 1.00 97.44 80 LYS A C 1
ATOM 618 O O . LYS A 1 80 ? 0.394 8.116 1.085 1.00 97.44 80 LYS A O 1
ATOM 623 N N . ILE A 1 81 ? 0.934 6.024 0.454 1.00 97.88 81 ILE A N 1
ATOM 624 C CA . ILE A 1 81 ? 0.074 5.350 1.436 1.00 97.88 81 ILE A CA 1
ATOM 625 C C . ILE A 1 81 ? 0.525 5.660 2.870 1.00 97.88 81 ILE A C 1
ATOM 627 O O . ILE A 1 81 ? -0.304 5.987 3.712 1.00 97.88 81 ILE A O 1
ATOM 631 N N . GLY A 1 82 ? 1.831 5.619 3.151 1.00 96.88 82 GLY A N 1
ATOM 632 C CA . GLY A 1 82 ? 2.375 5.898 4.487 1.00 96.88 82 GLY A CA 1
ATOM 633 C C . GLY A 1 82 ? 2.228 7.349 4.957 1.00 96.88 82 GLY A C 1
ATOM 634 O O . GLY A 1 82 ? 2.536 7.640 6.107 1.00 96.88 82 GLY A O 1
ATOM 635 N N . ARG A 1 83 ? 1.778 8.268 4.090 1.00 97.56 83 ARG A N 1
ATOM 636 C CA . ARG A 1 83 ? 1.448 9.658 4.457 1.00 97.56 83 ARG A CA 1
ATOM 637 C C . ARG A 1 83 ? -0.017 9.848 4.842 1.00 97.56 83 ARG A C 1
ATOM 639 O O . ARG A 1 83 ? -0.372 10.933 5.298 1.00 97.56 83 ARG A O 1
ATOM 646 N N . LEU A 1 84 ? -0.870 8.846 4.631 1.00 98.06 84 LEU A N 1
ATOM 647 C CA . LEU A 1 84 ? -2.265 8.921 5.045 1.00 98.06 84 LEU A CA 1
ATOM 648 C C . LEU A 1 84 ? -2.347 8.899 6.576 1.00 98.06 84 LEU A C 1
ATOM 650 O O . LEU A 1 84 ? -1.680 8.106 7.239 1.00 98.06 84 LEU A O 1
ATOM 654 N N . ASN A 1 85 ? -3.175 9.778 7.139 1.00 97.56 85 ASN A N 1
ATOM 655 C CA . ASN A 1 85 ? -3.371 9.845 8.583 1.00 97.56 85 ASN A CA 1
ATOM 656 C C . ASN A 1 85 ? -3.953 8.524 9.114 1.00 97.56 85 ASN A C 1
ATOM 658 O O . ASN A 1 85 ? -4.953 8.040 8.584 1.00 97.56 85 ASN A O 1
ATOM 662 N N . GLY A 1 86 ? -3.350 7.968 10.169 1.00 97.56 86 GLY A N 1
ATOM 663 C CA . GLY A 1 86 ? -3.759 6.686 10.750 1.00 97.56 86 GLY A CA 1
ATOM 664 C C . GLY A 1 86 ? -3.478 5.478 9.851 1.00 97.56 86 GLY A C 1
ATOM 665 O O . GLY A 1 86 ? -4.196 4.483 9.930 1.00 97.56 86 GLY A O 1
ATOM 666 N N . VAL A 1 87 ? -2.473 5.560 8.972 1.00 98.38 87 VAL A N 1
ATOM 667 C CA . VAL A 1 87 ? -2.002 4.434 8.158 1.00 98.38 87 VAL A CA 1
ATOM 668 C C . VAL A 1 87 ? -0.506 4.240 8.366 1.00 98.38 87 VAL A C 1
ATOM 670 O O . VAL A 1 87 ? 0.275 5.184 8.277 1.00 98.38 87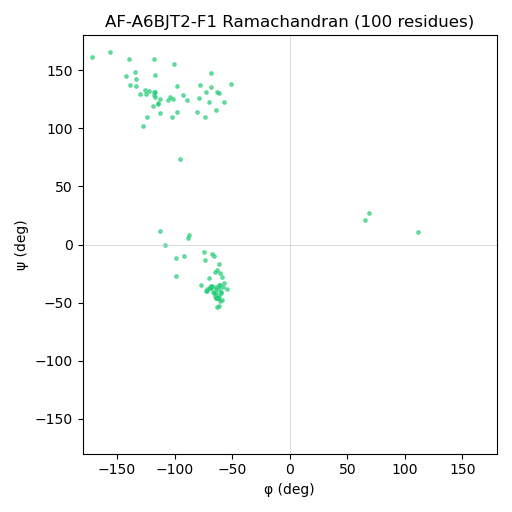 VAL A O 1
ATOM 673 N N . SER A 1 88 ? -0.088 2.998 8.593 1.00 97.56 88 SER A N 1
ATOM 674 C CA . SER A 1 88 ? 1.325 2.617 8.590 1.00 97.56 88 SER A CA 1
ATOM 675 C C . SER A 1 88 ? 1.611 1.618 7.478 1.00 97.56 88 SER A C 1
ATOM 677 O O . SER A 1 88 ? 0.763 0.791 7.132 1.00 97.56 88 SER A O 1
ATOM 679 N N . THR A 1 89 ? 2.810 1.700 6.896 1.00 97.31 89 THR A N 1
ATOM 680 C CA . THR A 1 89 ? 3.233 0.798 5.822 1.00 97.31 89 THR A CA 1
ATOM 681 C C . THR A 1 89 ? 4.644 0.276 6.038 1.00 97.31 89 THR A C 1
ATOM 683 O O . THR A 1 89 ? 5.507 0.959 6.593 1.00 97.31 89 THR A O 1
ATOM 686 N N . LYS A 1 90 ? 4.892 -0.950 5.575 1.00 98.00 90 LYS A N 1
ATOM 687 C CA . LYS A 1 90 ? 6.236 -1.499 5.379 1.00 98.00 90 LYS A CA 1
ATOM 688 C C . LYS A 1 90 ? 6.289 -2.285 4.084 1.00 98.00 90 LYS A C 1
ATOM 690 O O . LYS A 1 90 ? 5.395 -3.078 3.806 1.00 98.00 90 LYS A O 1
ATOM 695 N N . THR A 1 91 ? 7.370 -2.110 3.337 1.00 98.06 91 THR A N 1
ATOM 696 C CA . THR A 1 91 ? 7.589 -2.811 2.070 1.00 98.06 91 THR A CA 1
ATOM 697 C C . THR A 1 91 ? 8.755 -3.776 2.211 1.00 98.06 91 THR A C 1
ATOM 699 O O . THR A 1 91 ? 9.853 -3.372 2.592 1.00 98.06 91 THR A O 1
ATOM 702 N N . ALA A 1 92 ? 8.522 -5.045 1.888 1.00 97.75 92 ALA A N 1
ATOM 703 C CA . ALA A 1 92 ? 9.556 -6.061 1.770 1.00 97.75 92 ALA A CA 1
ATOM 704 C C . ALA A 1 92 ? 9.796 -6.352 0.286 1.00 97.75 92 ALA A C 1
ATOM 706 O O . ALA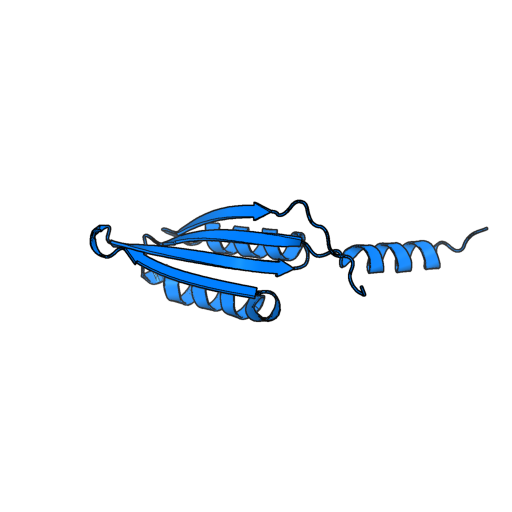 A 1 92 ? 8.858 -6.691 -0.431 1.00 97.75 92 ALA A O 1
ATOM 707 N N . TYR A 1 93 ? 11.037 -6.217 -0.174 1.00 96.88 93 TYR A N 1
ATOM 708 C CA . TYR A 1 93 ? 11.405 -6.476 -1.566 1.00 96.88 93 TYR A CA 1
ATOM 709 C C . TYR A 1 93 ? 11.984 -7.882 -1.711 1.00 96.88 93 TYR A C 1
ATOM 711 O O . TYR A 1 93 ? 12.825 -8.294 -0.912 1.00 96.88 93 TYR A O 1
ATOM 719 N N . SER A 1 94 ? 11.577 -8.596 -2.757 1.00 95.69 94 SER A N 1
ATOM 720 C CA . SER A 1 94 ? 12.216 -9.841 -3.173 1.00 95.69 94 SER A CA 1
ATOM 721 C C . SER A 1 94 ? 13.614 -9.564 -3.717 1.00 95.69 94 SER A C 1
ATOM 723 O O . SER A 1 94 ? 13.855 -8.540 -4.358 1.00 95.69 94 SER A O 1
ATOM 725 N N . ASN A 1 95 ? 14.538 -10.501 -3.522 1.00 91.12 95 ASN A N 1
ATOM 726 C CA . ASN A 1 95 ? 15.859 -10.453 -4.153 1.00 91.12 95 ASN A CA 1
ATOM 727 C C . ASN A 1 95 ? 15.814 -10.803 -5.652 1.00 91.12 95 ASN A C 1
ATOM 729 O O . ASN A 1 95 ? 16.829 -10.681 -6.331 1.00 91.12 95 ASN A O 1
ATOM 733 N N . ILE A 1 96 ? 14.653 -11.222 -6.163 1.00 85.44 96 ILE A N 1
ATOM 734 C CA . ILE A 1 96 ? 14.425 -11.479 -7.586 1.00 85.44 96 ILE A CA 1
ATOM 735 C C . ILE A 1 96 ? 14.204 -10.140 -8.298 1.00 85.44 96 ILE A C 1
ATOM 737 O O . ILE A 1 96 ? 13.355 -9.343 -7.891 1.00 85.44 96 ILE A O 1
ATOM 741 N N . ILE A 1 97 ? 14.990 -9.907 -9.346 1.00 85.12 97 ILE A N 1
ATOM 742 C CA . ILE A 1 97 ? 14.858 -8.773 -10.262 1.00 85.12 97 ILE A CA 1
ATOM 743 C C . ILE A 1 97 ? 14.484 -9.361 -11.619 1.00 85.12 97 ILE A C 1
ATOM 745 O O . ILE A 1 97 ? 15.234 -10.183 -12.147 1.00 85.12 97 ILE A O 1
ATOM 749 N N . THR A 1 98 ? 13.345 -8.947 -12.162 1.00 82.44 98 THR A N 1
ATOM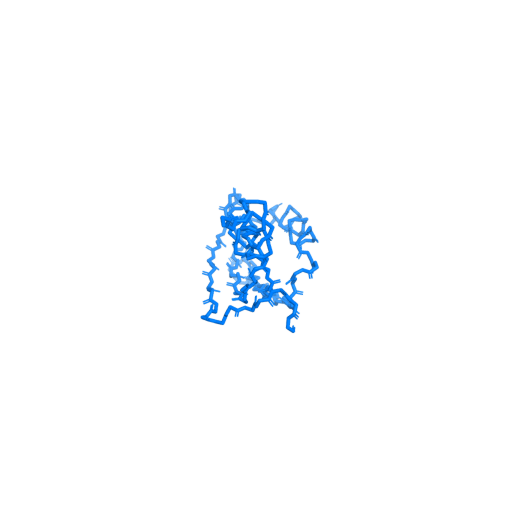 750 C CA . THR A 1 98 ? 12.853 -9.404 -13.463 1.00 82.44 98 THR A CA 1
ATOM 751 C C . THR A 1 98 ? 13.140 -8.323 -14.492 1.00 82.44 98 THR A C 1
ATOM 753 O O . THR A 1 98 ? 12.749 -7.166 -14.319 1.00 82.44 98 THR A O 1
ATOM 756 N N . LYS A 1 99 ? 13.834 -8.677 -15.572 1.00 77.88 99 LYS A N 1
ATOM 757 C CA . LYS A 1 99 ? 14.081 -7.741 -16.670 1.00 77.88 99 LYS A CA 1
ATOM 758 C C . LYS A 1 99 ? 12.824 -7.625 -17.519 1.00 77.88 99 LYS A C 1
ATOM 760 O O . LYS A 1 99 ? 12.188 -8.628 -17.827 1.00 77.88 99 LYS A O 1
ATOM 765 N N . ALA A 1 100 ? 12.470 -6.411 -17.925 1.00 61.00 100 ALA A N 1
ATOM 766 C CA . ALA A 1 100 ? 11.357 -6.231 -18.848 1.00 61.00 100 ALA A CA 1
ATOM 767 C C . ALA A 1 100 ? 11.672 -6.891 -20.203 1.00 61.00 100 ALA A C 1
ATOM 769 O O . ALA A 1 100 ? 12.583 -6.449 -20.907 1.00 61.00 100 ALA A O 1
ATOM 770 N N . GLY A 1 101 ? 10.900 -7.920 -20.568 1.00 58.38 101 GLY A N 1
ATOM 771 C CA . GLY A 1 101 ? 10.987 -8.600 -21.866 1.00 58.38 101 GLY A CA 1
ATOM 772 C C . GLY A 1 101 ? 11.519 -10.038 -21.851 1.00 58.38 101 GLY A C 1
ATOM 773 O O . GLY A 1 101 ? 11.795 -10.551 -22.934 1.00 58.38 101 GLY A O 1
ATOM 774 N N . GLU A 1 102 ? 11.661 -10.667 -20.679 1.00 46.12 102 GLU A N 1
ATOM 775 C CA . GLU A 1 102 ? 11.807 -12.130 -20.539 1.00 46.12 102 GLU A CA 1
ATOM 776 C C . GLU A 1 102 ? 10.456 -12.817 -20.287 1.00 46.12 102 GLU A C 1
ATOM 778 O O . GLU A 1 102 ? 9.615 -12.228 -19.567 1.00 46.12 102 GLU A O 1
#

Secondary structure (DSSP, 8-state):
---HHHHHHHHHHGGG-EEEEEEEEEES-TTHHHHHHHHHHHTGGGEEEEEEEEEGGGTEEEEEEEEEEEHHHHHHHHHHHTTSTTEEEEEEEEEEEE-TT-